Protein AF-A0A520X4X1-F1 (afdb_monomer_lite)

Sequence (145 aa):
MRPILAIGAALSLAVPAPLLAQTTNESDAELGAMVETLRNPAIQAQAGEMLAAMSQVLLNLKVAPLAEAMAEIAGEPIDDIDPDQTVRDLAPEAEFLPQDIRREVPQAMDRMAGMSGALAAMLPALRDMAAQMGTAIEDGDYSVR

pLDDT: mean 81.12, std 17.06, range [40.31, 97.12]

Secondary structure (DSSP, 8-state):
----------------THHHHHHHHHHHHHHHHHHHHHH-HHHHHHHHHHHHHHHHHHHTSBSHHHHHHHHHHHTS------TT-BHHHH-GGGGGHHHHHHHHHHHHHHHHHHHHHHHHHHHHHHHHHHHHHHHHHHHHHHS--

Foldseek 3Di:
DDDDDDDDDDPPPPPPPVVVVVVLVVVLVVLVVLLVCLLDVVNLQVQLQVVLVVLVVQQQDFCVVVQVVVCVVVVHHDPDGDRRDGNCNVCVVCVCVSVVSSVCSSVVSNVVSVVSVVVSVCSVVVVVVVVVVVVVVVVVVVVPD

Structure (mmCIF, N/CA/C/O backbone):
data_AF-A0A520X4X1-F1
#
_entry.id   AF-A0A520X4X1-F1
#
loop_
_atom_site.group_PDB
_atom_site.id
_atom_site.type_symbol
_atom_site.label_atom_id
_atom_site.label_alt_id
_atom_site.label_comp_id
_atom_site.label_asym_id
_atom_site.label_entity_id
_atom_site.label_seq_id
_atom_site.pdbx_PDB_ins_code
_atom_site.Cartn_x
_atom_site.Cartn_y
_atom_site.Cartn_z
_atom_site.occupancy
_atom_site.B_iso_or_equiv
_atom_site.auth_seq_id
_atom_site.auth_comp_id
_atom_site.auth_asym_id
_atom_site.auth_atom_id
_atom_site.pdbx_PDB_model_num
ATOM 1 N N . MET A 1 1 ? 1.111 52.288 -59.401 1.00 41.16 1 MET A N 1
ATOM 2 C CA . MET A 1 1 ? 1.017 51.060 -60.221 1.00 41.16 1 MET A CA 1
ATOM 3 C C . MET A 1 1 ? 1.468 49.890 -59.353 1.00 41.16 1 MET A C 1
ATOM 5 O O . MET A 1 1 ? 2.524 49.998 -58.748 1.00 41.16 1 MET A O 1
ATOM 9 N N . ARG A 1 2 ? 0.632 48.850 -59.207 1.00 47.75 2 ARG A N 1
ATOM 10 C CA . ARG A 1 2 ? 0.962 47.566 -58.542 1.00 47.75 2 ARG A CA 1
ATOM 11 C C . ARG A 1 2 ? 1.887 46.757 -59.479 1.00 47.75 2 ARG A C 1
ATOM 13 O O . ARG A 1 2 ? 1.839 46.999 -60.685 1.00 47.75 2 ARG A O 1
ATOM 20 N N . PRO A 1 3 ? 2.683 45.815 -58.955 1.00 48.44 3 PRO A N 1
ATOM 21 C CA . PRO A 1 3 ? 2.135 44.474 -58.798 1.00 48.44 3 PRO A CA 1
ATOM 22 C C . PRO A 1 3 ? 2.368 43.882 -57.408 1.00 48.44 3 PRO A C 1
ATOM 24 O O . PRO A 1 3 ? 3.393 44.068 -56.762 1.00 48.44 3 PRO A O 1
ATOM 27 N N . ILE A 1 4 ? 1.342 43.156 -56.982 1.00 58.47 4 ILE A N 1
ATOM 28 C CA . ILE A 1 4 ? 1.372 42.157 -55.925 1.00 58.47 4 ILE A CA 1
ATOM 29 C C . ILE A 1 4 ? 2.174 40.969 -56.446 1.00 58.47 4 ILE A C 1
ATOM 31 O O . ILE A 1 4 ? 1.932 40.540 -57.574 1.00 58.47 4 ILE A O 1
ATOM 35 N N . LEU A 1 5 ? 3.025 40.379 -55.612 1.00 45.66 5 LEU A N 1
ATOM 36 C CA . LEU A 1 5 ? 3.349 38.970 -55.772 1.00 45.66 5 LEU A CA 1
ATOM 37 C C . LEU A 1 5 ? 3.358 38.293 -54.403 1.00 45.66 5 LEU A C 1
ATOM 39 O O . LEU A 1 5 ? 4.250 38.485 -53.582 1.00 45.66 5 LEU A O 1
ATOM 43 N N . ALA A 1 6 ? 2.277 37.557 -54.168 1.00 51.81 6 ALA A N 1
ATOM 44 C CA . ALA A 1 6 ? 2.150 36.575 -53.117 1.00 51.81 6 ALA A CA 1
ATOM 45 C C . ALA A 1 6 ? 2.964 35.333 -53.502 1.00 51.81 6 ALA A C 1
ATOM 47 O O . ALA A 1 6 ? 2.763 34.791 -54.584 1.00 51.81 6 ALA A O 1
ATOM 48 N N . ILE A 1 7 ? 3.839 34.878 -52.611 1.00 51.28 7 ILE A N 1
ATOM 49 C CA . ILE A 1 7 ? 4.350 33.503 -52.529 1.00 51.28 7 ILE A CA 1
ATOM 50 C C . ILE A 1 7 ? 4.490 33.285 -51.020 1.00 51.28 7 ILE A C 1
ATOM 52 O O . ILE A 1 7 ? 5.163 34.057 -50.352 1.00 51.28 7 ILE A O 1
ATOM 56 N N . GLY A 1 8 ? 3.796 32.368 -50.369 1.00 44.84 8 GLY A N 1
ATOM 57 C CA . GLY A 1 8 ? 3.307 31.080 -50.829 1.00 44.84 8 GLY A CA 1
ATOM 58 C C . GLY A 1 8 ? 3.698 30.133 -49.705 1.00 44.84 8 GLY A C 1
ATOM 59 O O . GLY A 1 8 ? 4.882 29.914 -49.470 1.00 44.84 8 GLY A O 1
ATOM 60 N N . ALA A 1 9 ? 2.706 29.699 -48.933 1.00 50.31 9 ALA A N 1
ATOM 61 C CA . ALA A 1 9 ? 2.894 28.817 -47.796 1.00 50.31 9 ALA A CA 1
ATOM 62 C C . ALA A 1 9 ? 3.581 27.518 -48.237 1.00 50.31 9 ALA A C 1
ATOM 64 O O . ALA A 1 9 ? 3.065 26.796 -49.084 1.00 50.31 9 ALA A O 1
ATOM 65 N N . ALA A 1 10 ? 4.720 27.217 -47.624 1.00 44.47 10 ALA A N 1
ATOM 66 C CA . ALA A 1 10 ? 5.302 25.884 -47.609 1.00 44.47 10 ALA A CA 1
ATOM 67 C C . ALA A 1 10 ? 5.880 25.647 -46.211 1.00 44.47 10 ALA A C 1
ATOM 69 O O . ALA A 1 10 ? 7.088 25.667 -45.991 1.00 44.47 10 ALA A O 1
ATOM 70 N N . LEU A 1 11 ? 4.984 25.479 -45.235 1.00 42.78 11 LEU A N 1
ATOM 71 C CA . LEU A 1 11 ? 5.316 24.803 -43.985 1.00 42.78 11 LEU A CA 1
ATOM 72 C C . LEU A 1 11 ? 5.395 23.311 -44.307 1.00 42.78 11 LEU A C 1
ATOM 74 O O . LEU A 1 11 ? 4.448 22.556 -44.108 1.00 42.78 11 LEU A O 1
ATOM 78 N N . SER A 1 12 ? 6.530 22.907 -44.869 1.00 47.16 12 SER A N 1
ATOM 79 C CA . SER A 1 12 ? 6.937 21.511 -44.916 1.00 47.16 12 SER A CA 1
ATOM 80 C C . SER A 1 12 ? 7.188 21.081 -43.472 1.00 47.16 12 SER A C 1
ATOM 82 O O . SER A 1 12 ? 8.281 21.273 -42.942 1.00 47.16 12 SER A O 1
ATOM 84 N N . LEU A 1 13 ? 6.163 20.554 -42.802 1.00 46.00 13 LEU A N 1
ATOM 85 C CA . LEU A 1 13 ? 6.316 19.821 -41.548 1.00 46.00 13 LEU A CA 1
ATOM 86 C C . LEU A 1 13 ? 7.025 18.497 -41.859 1.00 46.00 13 LEU A C 1
ATOM 88 O O . LEU A 1 13 ? 6.428 17.428 -41.840 1.00 46.00 13 LEU A O 1
ATOM 92 N N . ALA A 1 14 ? 8.320 18.575 -42.159 1.00 50.53 14 ALA A N 1
ATOM 93 C CA . ALA A 1 14 ? 9.219 17.459 -41.943 1.00 50.53 14 ALA A CA 1
ATOM 94 C C . ALA A 1 14 ? 9.347 17.334 -40.424 1.00 50.53 14 ALA A C 1
ATOM 96 O O . ALA A 1 14 ? 10.202 17.975 -39.814 1.00 50.53 14 ALA A O 1
ATOM 97 N N . VAL A 1 15 ? 8.425 16.602 -39.795 1.00 48.44 15 VAL A N 1
ATOM 98 C CA . VAL A 1 15 ? 8.579 16.220 -38.392 1.00 48.44 15 VAL A CA 1
ATOM 99 C C . VAL A 1 15 ? 9.879 15.424 -38.337 1.00 48.44 15 VAL A C 1
ATOM 101 O O . VAL A 1 15 ? 9.973 14.383 -38.991 1.00 48.44 15 VAL A O 1
ATOM 104 N N . PRO A 1 16 ? 10.920 15.899 -37.636 1.00 47.59 16 PRO A N 1
ATOM 105 C CA . PRO A 1 16 ? 12.135 15.126 -37.526 1.00 47.59 16 PRO A CA 1
ATOM 106 C C . PRO A 1 16 ? 11.772 13.850 -36.754 1.00 47.59 16 PRO A C 1
ATOM 108 O O . PRO A 1 16 ? 11.510 13.890 -35.552 1.00 47.59 16 PRO A O 1
ATOM 111 N N . ALA A 1 17 ? 11.797 12.711 -37.452 1.00 51.22 17 ALA A N 1
ATOM 112 C CA . ALA A 1 17 ? 11.631 11.366 -36.901 1.00 51.22 17 ALA A CA 1
ATOM 113 C C . ALA A 1 17 ? 12.412 11.088 -35.592 1.00 51.22 17 ALA A C 1
ATOM 115 O O . ALA A 1 17 ? 11.906 10.320 -34.769 1.00 51.22 17 ALA A O 1
ATOM 116 N N . PRO A 1 18 ? 13.580 11.719 -35.310 1.00 55.34 18 PRO A N 1
ATOM 117 C CA . PRO A 1 18 ? 14.238 11.570 -34.016 1.00 55.34 18 PRO A CA 1
ATOM 118 C C . PRO A 1 18 ? 13.358 11.945 -32.823 1.00 55.34 18 PRO A C 1
ATOM 120 O O . PRO A 1 18 ? 13.535 11.373 -31.756 1.00 55.34 18 PRO A O 1
ATOM 123 N N . LEU A 1 19 ? 12.415 12.883 -32.954 1.00 50.41 19 LEU A N 1
ATOM 124 C CA . LEU A 1 19 ? 11.605 13.326 -31.815 1.00 50.41 19 LEU A CA 1
ATOM 125 C C . LEU A 1 19 ? 10.580 12.263 -31.377 1.00 50.41 19 LEU A C 1
ATOM 127 O O . LEU A 1 19 ? 10.372 12.088 -30.183 1.00 50.41 19 LEU A O 1
ATOM 131 N N . LEU A 1 20 ? 10.021 11.489 -32.314 1.00 53.22 20 LEU A N 1
ATOM 132 C CA . LEU A 1 20 ? 9.096 10.383 -32.014 1.00 53.22 20 LEU A CA 1
ATOM 133 C C . LEU A 1 20 ? 9.821 9.131 -31.485 1.00 53.22 20 LEU 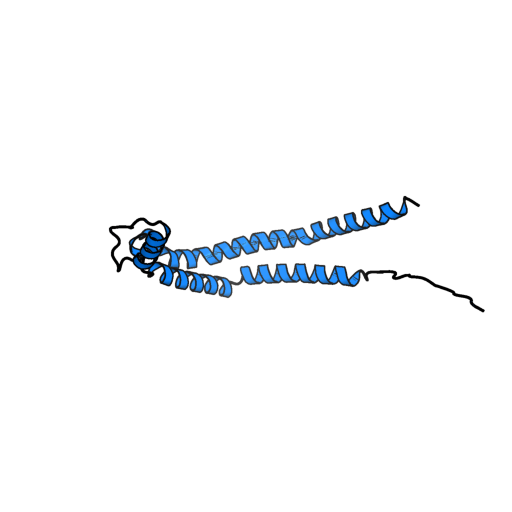A C 1
ATOM 135 O O . LEU A 1 20 ? 9.276 8.375 -30.684 1.00 53.22 20 LEU A O 1
ATOM 139 N N . ALA A 1 21 ? 11.074 8.914 -31.893 1.00 56.22 21 ALA A N 1
ATOM 140 C CA . ALA A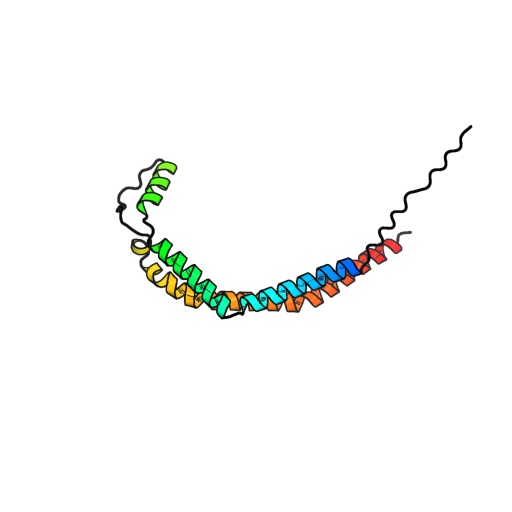 1 21 ? 11.899 7.830 -31.359 1.00 56.22 21 ALA A CA 1
ATOM 141 C C . ALA A 1 21 ? 12.368 8.097 -29.916 1.00 56.22 21 ALA A C 1
ATOM 143 O O . ALA A 1 21 ? 12.553 7.153 -29.148 1.00 56.22 21 ALA A O 1
ATOM 144 N N . GLN A 1 22 ? 12.548 9.368 -29.547 1.00 54.66 22 GLN A N 1
ATOM 145 C CA . GLN A 1 22 ? 13.001 9.777 -28.216 1.00 54.66 22 GLN A CA 1
ATOM 146 C C . GLN A 1 22 ? 11.902 9.620 -27.161 1.00 54.66 22 GLN A C 1
ATOM 148 O O . GLN A 1 22 ? 12.128 8.934 -26.170 1.00 54.66 22 GLN A O 1
ATOM 153 N N . THR A 1 23 ? 10.687 10.101 -27.440 1.00 56.31 23 THR A N 1
ATOM 154 C CA . THR A 1 23 ? 9.534 9.946 -26.532 1.00 56.31 23 THR A CA 1
ATOM 155 C C . THR A 1 23 ? 9.175 8.479 -26.272 1.00 56.31 23 THR A C 1
ATOM 157 O O . THR A 1 23 ? 8.725 8.112 -25.187 1.00 56.31 23 THR A O 1
ATOM 160 N N . THR A 1 24 ? 9.403 7.616 -27.264 1.00 59.72 24 THR A N 1
ATOM 161 C CA . THR A 1 24 ? 9.132 6.177 -27.160 1.00 59.72 24 THR A CA 1
ATOM 162 C C . THR A 1 24 ? 10.163 5.470 -26.275 1.00 59.72 24 THR A C 1
ATOM 164 O O . THR A 1 24 ? 9.793 4.695 -25.401 1.00 59.72 24 THR A O 1
ATOM 167 N N . ASN A 1 25 ? 11.456 5.768 -26.442 1.00 64.69 25 ASN A N 1
ATOM 168 C CA . ASN A 1 25 ? 12.504 5.168 -25.609 1.00 64.69 25 ASN A CA 1
ATOM 169 C C . ASN A 1 25 ? 12.427 5.637 -24.141 1.00 64.69 25 ASN A C 1
ATOM 171 O O . ASN A 1 25 ? 12.772 4.875 -23.241 1.00 64.69 25 ASN A O 1
ATOM 175 N N . GLU A 1 26 ? 11.969 6.867 -23.892 1.00 73.38 26 GLU A N 1
ATOM 176 C CA . GLU A 1 26 ? 11.701 7.366 -22.535 1.00 73.38 26 GLU A CA 1
ATOM 177 C C . GLU A 1 26 ? 10.561 6.592 -21.857 1.00 73.38 26 GLU A C 1
ATOM 179 O O . GLU A 1 26 ? 10.687 6.214 -20.694 1.00 73.38 26 GLU A O 1
ATOM 184 N N . SER A 1 27 ? 9.498 6.272 -22.602 1.00 72.44 27 SER A N 1
ATOM 185 C CA . SER A 1 27 ? 8.348 5.513 -22.086 1.00 72.44 27 SER A CA 1
ATOM 186 C C . SER A 1 27 ? 8.730 4.084 -21.665 1.00 72.44 27 SER A C 1
ATOM 188 O O . SER A 1 27 ? 8.298 3.596 -20.619 1.00 72.44 27 SER A O 1
ATOM 190 N N . ASP A 1 28 ? 9.590 3.418 -22.442 1.00 78.25 28 ASP A N 1
ATOM 191 C CA . ASP A 1 28 ? 10.099 2.077 -22.117 1.00 78.25 28 ASP A CA 1
ATOM 192 C C . ASP A 1 28 ? 10.995 2.103 -20.867 1.00 78.25 28 ASP A C 1
ATOM 194 O O . ASP A 1 28 ? 10.917 1.220 -20.005 1.00 78.25 28 ASP A O 1
ATOM 198 N N . ALA A 1 29 ? 11.835 3.136 -20.746 1.00 82.75 29 ALA A N 1
ATOM 199 C CA . ALA A 1 29 ? 12.693 3.334 -19.584 1.00 82.75 29 ALA A CA 1
ATOM 200 C C . ALA A 1 29 ? 11.878 3.614 -18.310 1.00 82.75 29 ALA A C 1
ATOM 202 O O . ALA A 1 29 ? 12.211 3.097 -17.242 1.00 82.75 29 ALA A O 1
ATOM 203 N N . GLU A 1 30 ? 10.788 4.375 -18.421 1.00 87.00 30 GLU A N 1
ATOM 204 C CA . GLU A 1 30 ? 9.875 4.666 -17.316 1.00 87.00 30 GLU A CA 1
ATOM 205 C C . GLU A 1 30 ? 9.146 3.403 -16.831 1.00 87.00 30 GLU A C 1
ATOM 207 O O . GLU A 1 30 ? 9.113 3.127 -15.628 1.00 87.00 30 GLU A O 1
ATOM 212 N N . LEU A 1 31 ? 8.655 2.564 -17.752 1.00 86.00 31 LEU A N 1
ATOM 213 C CA . LEU A 1 31 ? 8.051 1.269 -17.415 1.00 86.00 31 LEU A CA 1
ATOM 214 C C . LEU A 1 31 ? 9.055 0.319 -16.748 1.00 86.00 31 LEU A C 1
ATOM 216 O O . LEU A 1 31 ? 8.717 -0.349 -15.767 1.00 86.00 31 LEU A O 1
ATOM 220 N N . GLY A 1 32 ? 10.302 0.289 -17.224 1.00 87.56 32 GLY A N 1
ATOM 221 C CA . GLY A 1 32 ? 11.382 -0.468 -16.589 1.00 87.56 32 GLY A CA 1
ATOM 222 C C . GLY A 1 32 ? 11.683 0.009 -15.163 1.00 87.56 32 GLY A C 1
ATOM 223 O O . GLY A 1 32 ? 11.762 -0.804 -14.240 1.00 87.56 32 GLY A O 1
ATOM 224 N N . ALA A 1 33 ? 11.780 1.324 -14.957 1.00 90.00 33 ALA A N 1
ATOM 225 C CA . ALA A 1 33 ? 11.997 1.922 -13.639 1.00 90.00 33 ALA A CA 1
ATOM 226 C C . ALA A 1 33 ? 10.829 1.656 -12.672 1.00 90.00 33 ALA A C 1
ATOM 228 O O . ALA A 1 33 ? 11.038 1.430 -11.475 1.00 90.00 33 ALA A O 1
ATOM 229 N N . MET A 1 34 ? 9.598 1.627 -13.187 1.00 91.75 34 MET A N 1
ATOM 230 C CA . MET A 1 34 ? 8.418 1.264 -12.408 1.00 91.75 34 MET A CA 1
ATOM 231 C C . MET A 1 34 ? 8.472 -0.201 -11.960 1.00 91.75 34 MET A C 1
ATOM 233 O O . MET A 1 34 ? 8.226 -0.484 -10.788 1.00 91.75 34 MET A O 1
ATOM 237 N N . VAL A 1 35 ? 8.839 -1.133 -12.848 1.00 93.50 35 VAL A N 1
ATOM 238 C CA . VAL A 1 35 ? 9.010 -2.556 -12.499 1.00 93.50 35 VAL A CA 1
ATOM 239 C C . VAL A 1 35 ? 10.074 -2.735 -11.416 1.00 93.50 35 VAL A C 1
ATOM 241 O O . VAL A 1 35 ? 9.852 -3.488 -10.468 1.00 93.50 35 VAL A O 1
ATOM 244 N N . GLU A 1 36 ? 11.198 -2.026 -11.521 1.00 93.94 36 GLU A N 1
ATOM 245 C CA . GLU A 1 36 ? 12.268 -2.073 -10.519 1.00 93.94 36 GLU A CA 1
ATOM 246 C C . GLU A 1 36 ? 11.792 -1.547 -9.160 1.00 93.94 36 GLU A C 1
ATOM 248 O O . GLU A 1 36 ? 12.012 -2.172 -8.124 1.00 93.94 36 GLU A O 1
ATOM 253 N N . THR A 1 37 ? 11.052 -0.437 -9.161 1.00 94.88 37 THR A N 1
ATOM 254 C CA . THR A 1 37 ? 10.463 0.129 -7.940 1.00 94.88 37 THR A CA 1
ATOM 255 C C . THR A 1 37 ? 9.472 -0.842 -7.300 1.00 94.88 37 THR A C 1
ATOM 257 O O . THR A 1 37 ? 9.508 -1.048 -6.087 1.00 94.88 37 THR A O 1
ATOM 260 N N . LEU A 1 38 ? 8.615 -1.481 -8.104 1.00 94.75 38 LEU A N 1
ATOM 261 C CA . LEU A 1 38 ? 7.632 -2.449 -7.622 1.00 94.75 38 LEU A CA 1
ATOM 262 C C . LEU A 1 38 ? 8.277 -3.706 -7.035 1.00 94.75 38 LEU A C 1
ATOM 264 O O . LEU A 1 38 ? 7.676 -4.296 -6.148 1.00 94.75 38 LEU A O 1
ATOM 268 N N . ARG A 1 39 ? 9.473 -4.104 -7.492 1.00 95.69 39 ARG A N 1
ATOM 269 C CA . ARG A 1 39 ? 10.243 -5.251 -6.965 1.00 95.69 39 ARG A CA 1
ATOM 270 C C . ARG A 1 39 ? 11.155 -4.901 -5.797 1.00 95.69 39 ARG A C 1
ATOM 272 O O . ARG A 1 39 ? 11.774 -5.794 -5.223 1.00 95.69 39 ARG A O 1
ATOM 279 N N . ASN A 1 40 ? 11.285 -3.622 -5.455 1.00 96.88 40 ASN A N 1
ATOM 280 C CA . ASN A 1 40 ? 12.205 -3.201 -4.414 1.00 96.88 40 ASN A CA 1
ATOM 281 C C . ASN A 1 40 ? 11.656 -3.601 -3.027 1.00 96.88 40 ASN A C 1
ATOM 283 O O . ASN A 1 40 ? 10.659 -3.026 -2.581 1.00 96.88 40 ASN A O 1
ATOM 287 N N . PRO A 1 41 ? 12.316 -4.521 -2.295 1.00 95.25 41 PRO A N 1
ATOM 288 C CA . PRO A 1 41 ? 11.796 -5.036 -1.030 1.00 95.25 41 PRO A CA 1
ATOM 289 C C . PRO A 1 41 ? 11.721 -3.962 0.062 1.00 95.25 41 PRO A C 1
ATOM 291 O O . PRO A 1 41 ? 10.857 -4.033 0.934 1.00 95.25 41 PRO A O 1
ATOM 294 N N . ALA A 1 42 ? 12.586 -2.942 0.018 1.00 96.94 42 ALA A N 1
ATOM 295 C CA . ALA A 1 42 ? 12.534 -1.838 0.971 1.00 96.94 42 ALA A CA 1
ATOM 296 C C . ALA A 1 42 ? 11.295 -0.958 0.738 1.00 96.94 42 ALA A C 1
ATOM 298 O O . ALA A 1 42 ? 10.622 -0.581 1.696 1.00 96.94 42 ALA A O 1
ATOM 299 N N . ILE A 1 43 ? 10.956 -0.689 -0.527 1.00 96.44 43 ILE A N 1
ATOM 300 C CA . ILE A 1 43 ? 9.759 0.080 -0.898 1.00 96.44 43 ILE A CA 1
ATOM 301 C C . ILE A 1 43 ? 8.487 -0.708 -0.578 1.00 96.44 43 ILE A C 1
ATOM 303 O O . ILE A 1 43 ? 7.558 -0.158 0.008 1.00 96.44 43 ILE A O 1
ATOM 307 N N . GLN A 1 44 ? 8.457 -2.004 -0.895 1.00 97.00 44 GLN A N 1
ATOM 308 C CA . GLN A 1 44 ? 7.334 -2.885 -0.564 1.00 97.00 44 GLN A CA 1
ATOM 309 C C . GLN A 1 44 ? 7.077 -2.953 0.947 1.00 97.00 44 GLN A C 1
ATOM 311 O O . GLN A 1 44 ? 5.936 -2.816 1.391 1.00 97.00 44 GLN A O 1
ATOM 316 N N . ALA A 1 45 ? 8.135 -3.124 1.748 1.00 95.00 45 ALA A N 1
ATOM 317 C CA . ALA A 1 45 ? 8.029 -3.151 3.204 1.00 95.00 45 ALA A CA 1
ATOM 318 C C . ALA A 1 45 ? 7.535 -1.808 3.761 1.00 95.00 45 ALA A C 1
ATOM 320 O O . ALA A 1 45 ? 6.666 -1.781 4.631 1.00 95.00 45 ALA A O 1
ATOM 321 N N . GLN A 1 46 ? 8.039 -0.690 3.230 1.00 96.38 46 GLN A N 1
ATOM 322 C CA . GLN A 1 46 ? 7.601 0.645 3.632 1.00 96.38 46 GLN A CA 1
ATOM 323 C C . GLN A 1 46 ? 6.127 0.896 3.288 1.00 96.38 46 GLN A C 1
ATOM 325 O O . GLN A 1 46 ? 5.388 1.422 4.121 1.00 96.38 46 GLN A O 1
ATOM 330 N N . ALA A 1 47 ? 5.688 0.510 2.088 1.00 95.50 47 ALA A N 1
ATOM 331 C CA . ALA A 1 47 ? 4.292 0.614 1.674 1.00 95.50 47 ALA A CA 1
ATOM 332 C C . ALA A 1 47 ? 3.383 -0.233 2.577 1.00 95.50 47 ALA A C 1
ATOM 334 O O . ALA A 1 47 ? 2.349 0.249 3.039 1.00 95.50 47 ALA A O 1
ATOM 335 N N . GLY A 1 48 ? 3.805 -1.464 2.884 1.00 96.50 48 GLY A N 1
ATOM 336 C CA . GLY A 1 48 ? 3.113 -2.345 3.820 1.00 96.50 48 GLY A CA 1
ATOM 337 C C . GLY A 1 48 ? 2.980 -1.731 5.213 1.00 96.50 48 GLY A C 1
ATOM 338 O O . GLY A 1 48 ? 1.888 -1.738 5.773 1.00 96.50 48 GLY A O 1
ATOM 339 N N . GLU A 1 49 ? 4.047 -1.142 5.758 1.00 96.75 49 GLU A N 1
ATOM 340 C CA . GLU A 1 49 ? 3.997 -0.513 7.083 1.00 96.75 49 GLU A CA 1
ATOM 341 C C . GLU A 1 49 ? 3.113 0.736 7.098 1.00 96.75 49 GLU A C 1
ATOM 343 O O . GLU A 1 49 ? 2.326 0.924 8.024 1.00 96.75 49 GLU A O 1
ATOM 348 N N . MET A 1 50 ? 3.189 1.569 6.058 1.00 96.56 50 MET A N 1
ATOM 349 C CA . MET A 1 50 ? 2.346 2.758 5.939 1.00 96.56 50 MET A CA 1
ATOM 350 C C . MET A 1 50 ? 0.864 2.377 5.896 1.00 96.56 50 MET A C 1
ATOM 352 O O . MET A 1 50 ? 0.067 2.911 6.666 1.00 96.56 50 MET A O 1
ATOM 356 N N . LEU A 1 51 ? 0.496 1.421 5.040 1.00 96.75 51 LEU A N 1
ATOM 357 C CA . LEU A 1 51 ? -0.881 0.947 4.921 1.00 96.75 51 LEU A CA 1
ATOM 358 C C . LEU A 1 51 ? -1.354 0.255 6.204 1.00 96.75 51 LEU A C 1
ATOM 360 O O . LEU A 1 51 ? -2.487 0.469 6.633 1.00 96.75 51 LEU A O 1
ATOM 364 N N . ALA A 1 52 ? -0.486 -0.516 6.860 1.00 96.00 52 ALA A N 1
ATOM 365 C CA . ALA A 1 52 ? -0.799 -1.148 8.134 1.00 96.00 52 ALA A CA 1
ATOM 366 C C . ALA A 1 52 ? -1.056 -0.098 9.224 1.00 96.00 52 ALA A C 1
ATOM 368 O O . ALA A 1 52 ? -2.060 -0.184 9.931 1.00 96.00 52 ALA A O 1
ATOM 369 N N . ALA A 1 53 ? -0.215 0.933 9.322 1.00 95.44 53 ALA A N 1
ATOM 370 C CA . ALA A 1 53 ? -0.410 2.037 10.255 1.00 95.44 53 ALA A CA 1
ATOM 371 C C . ALA A 1 53 ? -1.716 2.798 9.981 1.00 95.44 53 ALA A C 1
ATOM 373 O O . ALA A 1 53 ? -2.476 3.067 10.911 1.00 95.44 53 ALA A O 1
ATOM 374 N N . MET A 1 54 ? -2.024 3.083 8.712 1.00 95.81 54 MET A N 1
ATOM 375 C CA . MET A 1 54 ? -3.298 3.698 8.329 1.00 95.81 54 MET A CA 1
ATOM 376 C C . MET A 1 54 ? -4.486 2.816 8.723 1.00 95.81 54 MET A C 1
ATOM 378 O O . MET A 1 54 ? -5.432 3.308 9.333 1.00 95.81 54 MET A O 1
ATOM 382 N N . SER A 1 55 ? -4.420 1.510 8.454 1.00 94.62 55 SER A N 1
ATOM 383 C CA . SER A 1 55 ? -5.482 0.571 8.831 1.00 94.62 55 SER A CA 1
ATOM 384 C C . SER A 1 55 ? -5.689 0.517 10.345 1.00 94.62 55 SER A C 1
ATOM 386 O O . SER A 1 55 ? -6.823 0.534 10.807 1.00 94.62 55 SER A O 1
ATOM 388 N N . GLN A 1 56 ? -4.612 0.566 11.135 1.00 93.69 56 GLN A N 1
ATOM 389 C CA . GLN A 1 56 ? -4.693 0.583 12.592 1.00 93.69 56 GLN A CA 1
ATOM 390 C C . GLN A 1 56 ? -5.416 1.833 13.104 1.00 93.69 56 GLN A C 1
ATOM 392 O O . GLN A 1 56 ? -6.201 1.742 14.046 1.00 93.69 56 GLN A O 1
ATOM 397 N N . VAL A 1 57 ? -5.169 2.991 12.485 1.00 94.25 57 VAL A N 1
ATOM 398 C CA . VAL A 1 57 ? -5.882 4.235 12.803 1.00 94.25 57 VAL A CA 1
ATOM 399 C C . VAL A 1 57 ? -7.361 4.106 12.451 1.00 94.25 57 VAL A C 1
ATOM 401 O O . VAL A 1 57 ? -8.198 4.424 13.290 1.00 94.25 57 VAL A O 1
ATOM 404 N N . LEU A 1 58 ? -7.683 3.595 11.257 1.00 93.06 58 LEU A N 1
ATOM 405 C CA . LEU A 1 58 ? -9.068 3.404 10.813 1.00 93.06 58 LEU A CA 1
ATOM 406 C C . LEU A 1 58 ? -9.843 2.450 11.726 1.00 93.06 58 LEU A C 1
ATOM 408 O O . LEU A 1 58 ? -10.982 2.734 12.076 1.00 93.06 58 LEU A O 1
ATOM 412 N N . LEU A 1 59 ? -9.213 1.361 12.167 1.00 93.50 59 LEU A N 1
ATOM 413 C CA . LEU A 1 59 ? -9.816 0.403 13.094 1.00 93.50 59 LEU A CA 1
ATOM 414 C C . LEU A 1 59 ? -10.145 1.022 14.460 1.00 93.50 59 LEU A C 1
ATOM 416 O O . LEU A 1 59 ? -11.068 0.568 15.127 1.00 93.50 59 LEU A O 1
ATOM 420 N N . ASN A 1 60 ? -9.415 2.061 14.867 1.00 93.62 60 ASN A N 1
ATOM 421 C CA . ASN A 1 60 ? -9.650 2.782 16.118 1.00 93.62 60 ASN A CA 1
ATOM 422 C C . ASN A 1 60 ? -10.630 3.960 15.964 1.00 93.62 60 ASN A C 1
ATOM 424 O O . ASN A 1 60 ? -10.874 4.671 16.940 1.00 93.62 60 ASN A O 1
ATOM 428 N N . LEU A 1 61 ? -11.154 4.222 14.761 1.00 93.88 61 LEU A N 1
ATOM 429 C CA . LEU A 1 61 ? -12.135 5.286 14.572 1.00 93.88 61 LEU A CA 1
ATOM 430 C C . LEU A 1 61 ? -13.454 4.908 15.234 1.00 93.88 61 LEU A C 1
ATOM 432 O O . LEU A 1 61 ? -13.939 3.786 15.091 1.00 93.88 61 LEU A O 1
ATOM 436 N N . LYS A 1 62 ? -14.041 5.885 15.923 1.00 93.12 62 LYS A N 1
ATOM 437 C CA . LYS A 1 62 ? -15.381 5.771 16.491 1.00 93.12 62 LYS A CA 1
ATOM 438 C C . LYS A 1 62 ? -16.420 5.789 15.380 1.00 93.12 62 LYS A C 1
ATOM 440 O O . LYS A 1 62 ? -16.353 6.630 14.483 1.00 93.12 62 LYS A O 1
ATOM 445 N N . VAL A 1 63 ? -17.383 4.884 15.468 1.00 90.56 63 VAL A N 1
ATOM 446 C CA . VAL A 1 63 ? -18.405 4.688 14.435 1.00 90.56 63 VAL A CA 1
ATOM 447 C C . VAL A 1 63 ? -19.593 5.620 14.656 1.00 90.56 63 VAL A C 1
ATOM 449 O O . VAL A 1 63 ? -20.185 6.081 13.684 1.00 90.56 63 VAL A O 1
ATOM 452 N N . ALA A 1 64 ? -19.887 5.980 15.909 1.00 89.94 64 ALA A N 1
ATOM 453 C CA . ALA A 1 64 ? -21.026 6.829 16.251 1.00 89.94 64 ALA A CA 1
ATOM 454 C C . ALA A 1 64 ? -21.072 8.170 15.486 1.00 89.94 64 ALA A C 1
ATOM 456 O O . ALA A 1 64 ? -22.099 8.433 14.866 1.00 89.94 64 ALA A O 1
ATOM 457 N N . PRO A 1 65 ? -19.987 8.970 15.377 1.00 88.75 65 PRO A N 1
ATOM 458 C CA . PRO A 1 65 ? -20.033 10.219 14.605 1.00 88.75 65 PRO A CA 1
ATOM 459 C C . PRO A 1 65 ? -20.304 10.008 13.107 1.00 88.75 65 PRO A C 1
ATOM 461 O O . PRO A 1 65 ? -20.875 10.869 12.443 1.00 88.75 65 PRO A O 1
ATOM 464 N N . LEU A 1 66 ? -19.882 8.864 12.553 1.00 87.94 66 LEU A N 1
ATOM 465 C CA . LEU A 1 66 ? -20.141 8.512 11.155 1.00 87.94 66 LEU A CA 1
ATOM 466 C C . LEU A 1 66 ? -21.601 8.096 10.963 1.00 87.94 66 LEU A C 1
ATOM 468 O O . LEU A 1 66 ? -22.223 8.474 9.973 1.00 87.94 66 LEU A O 1
ATOM 472 N N . ALA A 1 67 ? -22.150 7.343 11.913 1.00 87.06 67 ALA A N 1
ATOM 473 C CA . ALA A 1 67 ? -23.544 6.934 11.897 1.00 87.06 67 ALA A CA 1
ATOM 474 C C . ALA A 1 67 ? -24.499 8.118 12.100 1.00 87.06 67 ALA A C 1
ATOM 476 O O . ALA A 1 67 ? -25.483 8.216 11.375 1.00 87.06 67 ALA A O 1
ATOM 477 N N . GLU A 1 68 ? -24.181 9.057 12.995 1.00 86.25 68 GLU A N 1
ATOM 478 C CA . GLU A 1 68 ? -24.942 10.302 13.172 1.00 86.25 68 GLU A CA 1
ATOM 479 C C . GLU A 1 68 ? -25.005 11.111 11.871 1.00 86.25 68 GLU A C 1
ATOM 481 O O . GLU A 1 68 ? -26.084 11.528 11.451 1.00 86.25 68 GLU A O 1
ATOM 486 N N . ALA A 1 69 ? -23.871 11.263 11.178 1.00 88.50 69 ALA A N 1
ATOM 487 C CA . ALA A 1 69 ? -23.834 11.942 9.886 1.00 88.50 69 ALA A CA 1
ATOM 488 C C . ALA A 1 69 ? -24.678 11.218 8.819 1.00 88.50 69 ALA A C 1
ATOM 490 O O . ALA A 1 69 ? -25.335 11.862 8.001 1.00 88.50 69 ALA A O 1
ATOM 491 N N . MET A 1 70 ? -24.687 9.880 8.815 1.00 86.75 70 MET A N 1
ATOM 492 C CA . MET A 1 70 ? -25.539 9.101 7.907 1.00 86.75 70 MET A CA 1
ATOM 493 C C . MET A 1 70 ? -27.025 9.225 8.257 1.00 86.75 70 MET A C 1
ATOM 495 O O . MET A 1 70 ? -27.840 9.346 7.347 1.00 86.75 70 MET A O 1
ATOM 499 N N . ALA A 1 71 ? -27.375 9.239 9.544 1.00 87.12 71 ALA A N 1
ATOM 500 C CA . ALA A 1 71 ? -28.741 9.429 10.025 1.00 87.12 71 ALA A CA 1
ATOM 501 C C . ALA A 1 71 ? -29.298 10.804 9.622 1.00 87.12 71 ALA A C 1
ATOM 503 O O . ALA A 1 71 ? -30.428 10.904 9.143 1.00 87.12 71 ALA A O 1
ATOM 504 N N . GLU A 1 72 ? -28.485 11.861 9.736 1.00 86.69 72 GLU A N 1
ATOM 505 C CA . GLU A 1 72 ? -28.848 13.213 9.291 1.00 86.69 72 GLU A CA 1
ATOM 506 C C . GLU A 1 72 ? -29.145 13.254 7.783 1.00 86.69 72 GLU A C 1
ATOM 508 O O . GLU A 1 72 ? -30.133 13.854 7.359 1.00 86.69 72 GLU A O 1
ATOM 513 N N . ILE A 1 73 ? -28.329 12.573 6.972 1.00 90.25 73 ILE A N 1
ATOM 514 C CA . ILE A 1 73 ? -28.515 12.493 5.514 1.00 90.25 73 ILE A CA 1
ATOM 515 C C . ILE A 1 73 ? -29.741 11.649 5.147 1.00 90.25 73 ILE A C 1
ATOM 517 O O . ILE A 1 73 ? -30.496 12.019 4.247 1.00 90.25 73 ILE A O 1
ATOM 521 N N . ALA A 1 74 ? -29.928 10.508 5.811 1.00 87.62 74 ALA A N 1
ATOM 522 C CA . ALA A 1 74 ? -31.037 9.594 5.558 1.00 87.62 74 ALA A CA 1
ATOM 523 C C . ALA A 1 74 ? -32.379 10.137 6.076 1.00 87.62 74 ALA A C 1
ATOM 525 O O . ALA A 1 74 ? -33.432 9.700 5.617 1.00 87.62 74 ALA A O 1
ATOM 526 N N . GLY A 1 75 ? -32.350 11.093 7.010 1.00 85.00 75 GLY A N 1
ATOM 527 C CA . GLY A 1 75 ? -33.539 11.612 7.685 1.00 85.00 75 GLY A CA 1
ATOM 528 C C . GLY A 1 75 ? -34.168 10.617 8.665 1.00 85.00 75 GLY A C 1
ATOM 529 O O . GLY A 1 75 ? -35.280 10.854 9.136 1.00 85.00 75 GLY A O 1
ATOM 530 N N . GLU A 1 76 ? -33.471 9.522 8.973 1.00 82.88 76 GLU A N 1
ATOM 531 C CA . GLU A 1 76 ? -33.910 8.471 9.888 1.00 82.88 76 GLU A CA 1
ATOM 532 C C . GLU A 1 76 ? -32.845 8.253 10.970 1.00 82.88 76 GLU A C 1
ATOM 534 O O . GLU A 1 76 ? -31.660 8.144 10.642 1.00 82.88 76 GLU A O 1
ATOM 539 N N . PRO A 1 77 ? -33.231 8.192 12.257 1.00 73.56 77 PRO A N 1
ATOM 540 C CA . PRO A 1 77 ? -32.288 7.919 13.330 1.00 73.56 77 PRO A CA 1
ATOM 541 C C . PRO A 1 77 ? -31.742 6.493 13.215 1.00 73.56 77 PRO A C 1
ATOM 543 O O . PRO A 1 77 ? -32.490 5.539 12.994 1.00 73.56 77 PRO A O 1
ATOM 546 N N . ILE A 1 78 ? -30.430 6.352 13.401 1.00 77.50 78 ILE A N 1
ATOM 547 C CA . ILE A 1 78 ? -29.797 5.054 13.632 1.00 77.50 78 ILE A CA 1
ATOM 548 C C . ILE A 1 78 ? -29.720 4.884 15.148 1.00 77.50 78 ILE A C 1
ATOM 550 O O . ILE A 1 78 ? -28.840 5.445 15.798 1.00 77.50 78 ILE A O 1
ATOM 554 N N . ASP A 1 79 ? -30.689 4.170 15.712 1.00 71.19 79 ASP A N 1
ATOM 555 C CA . ASP A 1 79 ? -30.706 3.861 17.140 1.00 71.19 79 ASP A CA 1
ATOM 556 C C . ASP A 1 79 ? -29.687 2.746 17.470 1.00 71.19 79 ASP A C 1
ATOM 558 O O . ASP A 1 79 ? -29.375 1.904 16.627 1.00 71.19 79 ASP A O 1
ATOM 562 N N . ASP A 1 80 ? -29.214 2.720 18.723 1.00 78.19 80 ASP A N 1
ATOM 563 C CA . ASP A 1 80 ? -28.459 1.606 19.339 1.00 78.19 80 ASP A CA 1
ATOM 564 C C . ASP A 1 80 ? -26.953 1.482 18.997 1.00 78.19 80 ASP A C 1
ATOM 566 O O . ASP A 1 80 ? -26.374 0.398 19.078 1.00 78.19 80 ASP A O 1
ATOM 570 N N . ILE A 1 81 ? -26.278 2.591 18.661 1.00 81.19 81 ILE A N 1
ATOM 571 C CA . ILE A 1 81 ? -24.807 2.629 18.537 1.00 81.19 81 ILE A CA 1
ATOM 572 C C . ILE A 1 81 ? -24.186 3.201 19.812 1.00 81.19 81 ILE A C 1
ATOM 574 O O . ILE A 1 81 ? -24.509 4.312 20.236 1.00 81.19 81 ILE A O 1
ATOM 578 N N . ASP A 1 82 ? -23.255 2.457 20.407 1.00 88.62 82 ASP A N 1
ATOM 579 C CA . ASP A 1 82 ? -22.464 2.943 21.537 1.00 88.62 82 ASP A CA 1
ATOM 580 C C . ASP A 1 82 ? -21.514 4.075 21.064 1.00 88.62 82 ASP A C 1
ATOM 582 O O . ASP A 1 82 ? -20.775 3.896 20.088 1.00 88.62 82 ASP A O 1
ATOM 586 N N . PRO A 1 83 ? -21.512 5.252 21.726 1.00 86.44 83 PRO A N 1
ATOM 587 C CA . PRO A 1 83 ? -20.697 6.409 21.339 1.00 86.44 83 PRO A CA 1
ATOM 588 C C . PRO A 1 83 ? -19.180 6.156 21.345 1.00 86.44 83 PRO A C 1
ATOM 590 O O . PRO A 1 83 ? -18.427 6.894 20.698 1.00 86.44 83 PRO A O 1
ATOM 593 N N . ASP A 1 84 ? -18.716 5.143 22.075 1.00 89.94 84 ASP A N 1
ATOM 594 C CA . ASP A 1 84 ? -17.313 4.739 22.136 1.00 89.94 84 ASP A CA 1
ATOM 595 C C . ASP A 1 84 ? -16.989 3.540 21.230 1.00 89.94 84 ASP A C 1
ATOM 597 O O . ASP A 1 84 ? -15.815 3.188 21.101 1.00 89.94 84 ASP A O 1
ATOM 601 N N . GLN A 1 85 ? -17.985 2.963 20.544 1.00 92.31 85 GLN A N 1
ATOM 602 C CA . GLN A 1 85 ? -17.798 1.821 19.650 1.00 92.31 85 GLN A CA 1
ATOM 603 C C . GLN A 1 85 ? -16.894 2.169 18.467 1.00 92.31 85 GLN A C 1
ATOM 605 O O . GLN A 1 85 ? -17.104 3.160 17.756 1.00 92.31 85 GLN A O 1
ATOM 610 N N . THR A 1 86 ? -15.892 1.327 18.231 1.00 93.19 86 THR A N 1
ATOM 611 C CA . THR A 1 86 ? -14.926 1.490 17.145 1.00 93.19 86 THR A CA 1
ATOM 612 C C . THR A 1 86 ? -15.198 0.551 15.975 1.00 93.19 86 THR A C 1
ATOM 614 O O . THR A 1 86 ? -15.936 -0.428 16.085 1.00 93.19 86 THR A O 1
ATOM 617 N N . VAL A 1 87 ? -14.565 0.825 14.831 1.00 90.75 87 VAL A N 1
ATOM 618 C CA . VAL A 1 87 ? -14.620 -0.067 13.661 1.00 90.75 87 VAL A CA 1
ATOM 619 C C . VAL A 1 87 ? -14.108 -1.468 14.014 1.00 90.75 87 VAL A C 1
ATOM 621 O O . VAL A 1 87 ? -14.674 -2.455 13.549 1.00 90.75 87 VAL A O 1
ATOM 624 N N . ARG A 1 88 ? -13.081 -1.571 14.870 1.00 91.25 88 ARG A N 1
ATOM 625 C CA . ARG A 1 88 ? -12.579 -2.861 15.362 1.00 91.25 88 ARG A CA 1
ATOM 626 C C . ARG A 1 88 ? -13.649 -3.651 16.113 1.00 91.25 88 ARG A C 1
ATOM 628 O O . ARG A 1 88 ? -13.702 -4.864 15.959 1.00 91.25 88 ARG A O 1
ATOM 635 N N . ASP A 1 89 ? -14.485 -2.982 16.901 1.00 91.12 89 ASP A N 1
ATOM 636 C CA . ASP A 1 89 ? -15.511 -3.654 17.706 1.00 91.12 89 ASP A CA 1
ATOM 637 C C . ASP A 1 89 ? -16.646 -4.212 16.835 1.00 91.12 89 ASP A C 1
ATOM 639 O O . ASP A 1 89 ? -17.228 -5.244 17.161 1.00 91.12 89 ASP A O 1
ATOM 643 N N . LEU A 1 90 ? -16.942 -3.551 15.710 1.00 88.94 90 LEU A N 1
ATOM 644 C CA . LEU A 1 90 ? -17.947 -4.000 14.742 1.00 88.94 90 LEU A CA 1
ATOM 645 C C . LEU A 1 90 ? -17.442 -5.088 13.792 1.00 88.94 90 LEU A C 1
ATOM 647 O O . LEU A 1 90 ? -18.229 -5.929 13.364 1.00 88.94 90 LEU A O 1
ATOM 651 N N . ALA A 1 91 ? -16.155 -5.058 13.449 1.00 89.94 91 ALA A N 1
ATOM 652 C CA . ALA A 1 91 ? -15.511 -6.009 12.548 1.00 89.94 91 ALA A CA 1
ATOM 653 C C . ALA A 1 91 ? -14.296 -6.652 13.240 1.00 89.94 91 ALA A C 1
ATOM 655 O O . ALA A 1 91 ? -13.150 -6.348 12.890 1.00 89.94 91 ALA A O 1
ATOM 656 N N . PRO A 1 92 ? -14.513 -7.529 14.237 1.00 87.88 92 PRO A N 1
ATOM 657 C CA . PRO A 1 92 ? -13.428 -8.157 14.989 1.00 87.88 92 PRO A CA 1
ATOM 658 C C . PRO A 1 92 ? -12.506 -9.000 14.099 1.00 87.88 92 PRO A C 1
ATOM 660 O O . PRO A 1 92 ? -11.306 -9.080 14.347 1.00 87.88 92 PRO A O 1
ATOM 663 N N . GLU A 1 93 ? -13.013 -9.567 13.003 1.00 88.69 93 GLU A N 1
ATOM 664 C CA . GLU A 1 93 ? -12.197 -10.249 11.995 1.00 88.69 93 GLU A CA 1
ATOM 665 C C . GLU A 1 93 ? -11.144 -9.336 11.342 1.00 88.69 93 GLU A C 1
ATOM 667 O O . GLU A 1 93 ? -10.102 -9.818 10.897 1.00 88.69 93 GLU A O 1
ATOM 672 N N . ALA A 1 94 ? -11.372 -8.018 11.324 1.00 89.62 94 ALA A N 1
ATOM 673 C CA . ALA A 1 94 ? -10.441 -7.038 10.779 1.00 89.62 94 ALA A CA 1
ATOM 674 C C . ALA A 1 94 ? -9.297 -6.690 11.749 1.00 89.62 94 ALA A C 1
ATOM 676 O O . ALA A 1 94 ? -8.402 -5.929 11.385 1.00 89.62 94 ALA A O 1
ATOM 677 N N . GLU A 1 95 ? -9.260 -7.258 12.960 1.00 88.75 95 GLU A N 1
ATOM 678 C CA . GLU A 1 95 ? -8.152 -7.076 13.908 1.00 88.75 95 GLU A CA 1
ATOM 679 C C . GLU A 1 95 ? -6.792 -7.464 13.300 1.00 88.75 95 GLU A C 1
ATOM 681 O O . GLU A 1 95 ? -5.778 -6.808 13.551 1.00 88.75 95 GLU A O 1
ATOM 686 N N . PHE A 1 96 ? -6.777 -8.490 12.445 1.00 91.75 96 PHE A N 1
ATOM 687 C CA . PHE A 1 96 ? -5.569 -8.983 11.781 1.00 91.75 96 PHE A CA 1
ATOM 688 C C . PHE A 1 96 ? -5.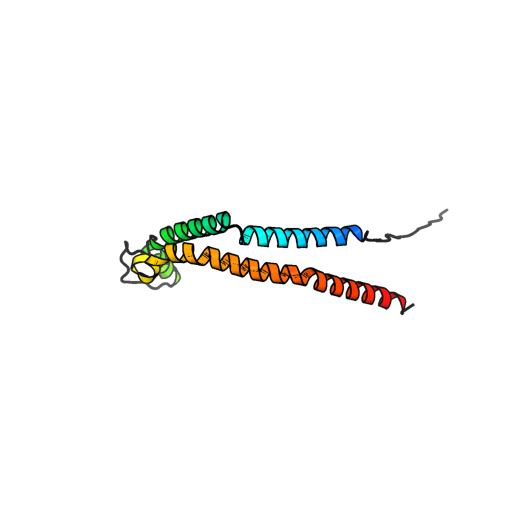199 -8.194 10.518 1.00 91.75 96 PHE A C 1
ATOM 690 O O . PHE A 1 96 ? -4.098 -8.366 9.992 1.00 91.75 96 PHE A O 1
ATOM 697 N N . LEU A 1 97 ? -6.048 -7.261 10.072 1.00 92.31 97 LEU A N 1
ATOM 698 C CA . LEU A 1 97 ? -5.859 -6.505 8.833 1.00 92.31 97 LEU A CA 1
ATOM 699 C C . LEU A 1 97 ? -4.482 -5.818 8.724 1.00 92.31 97 LEU A C 1
ATOM 701 O O . LEU A 1 97 ? -3.844 -5.954 7.680 1.00 92.31 97 LEU A O 1
ATOM 705 N N . PRO A 1 98 ? -3.934 -5.150 9.761 1.00 92.94 98 PRO A N 1
ATOM 706 C CA . PRO A 1 98 ? -2.598 -4.558 9.667 1.00 92.94 98 PRO A CA 1
ATOM 707 C C . PRO A 1 98 ? -1.492 -5.601 9.439 1.00 92.94 98 PRO A C 1
ATOM 709 O O . PRO A 1 98 ? -0.451 -5.303 8.855 1.00 92.94 98 PRO A O 1
ATOM 712 N N . GLN A 1 99 ? -1.667 -6.823 9.941 1.00 94.06 99 GLN A N 1
ATOM 713 C CA . GLN A 1 99 ? -0.698 -7.913 9.796 1.00 94.06 99 GLN A CA 1
ATOM 714 C C . GLN A 1 99 ? -0.821 -8.553 8.412 1.00 94.06 99 GLN A C 1
ATOM 716 O O . GLN A 1 99 ? 0.193 -8.808 7.760 1.00 94.06 99 GLN A O 1
ATOM 721 N N . ASP A 1 100 ? -2.052 -8.726 7.937 1.00 94.94 100 ASP A N 1
ATOM 722 C CA . ASP A 1 100 ? -2.343 -9.214 6.595 1.00 94.94 100 ASP A CA 1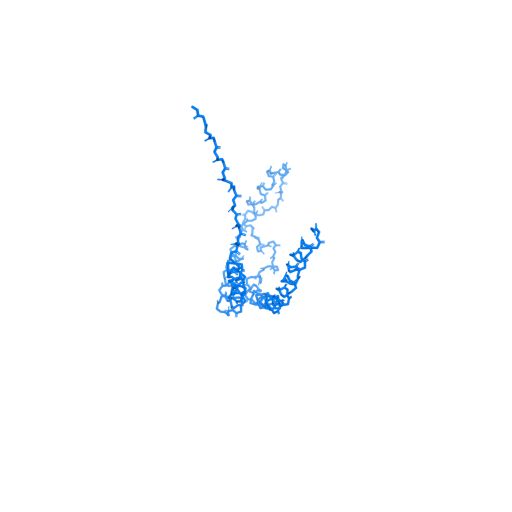
ATOM 723 C C . ASP A 1 100 ? -1.823 -8.242 5.530 1.00 94.94 100 ASP A C 1
ATOM 725 O O . ASP A 1 100 ? -1.133 -8.670 4.610 1.00 94.94 100 ASP A O 1
ATOM 729 N N . ILE A 1 101 ? -1.998 -6.929 5.713 1.00 95.44 101 ILE A N 1
ATOM 730 C CA . ILE A 1 101 ? -1.430 -5.895 4.832 1.00 95.44 101 ILE A CA 1
ATOM 731 C C . ILE A 1 101 ? 0.089 -6.048 4.704 1.00 95.44 101 ILE A C 1
ATOM 733 O O . ILE A 1 101 ? 0.610 -6.095 3.590 1.00 95.44 101 ILE A O 1
ATOM 737 N N . ARG A 1 102 ? 0.819 -6.178 5.821 1.00 94.88 102 ARG A N 1
ATOM 738 C CA . ARG A 1 102 ? 2.284 -6.357 5.781 1.00 94.88 102 ARG A CA 1
ATOM 739 C C . ARG A 1 102 ? 2.700 -7.619 5.027 1.00 94.88 102 ARG A C 1
ATOM 741 O O . ARG A 1 102 ? 3.760 -7.635 4.408 1.00 94.88 102 ARG A O 1
ATOM 748 N N . ARG A 1 103 ? 1.883 -8.674 5.080 1.00 95.88 103 ARG A N 1
ATOM 749 C CA . ARG A 1 103 ? 2.139 -9.947 4.395 1.00 95.88 103 ARG A CA 1
ATOM 750 C C . ARG A 1 103 ? 1.776 -9.896 2.911 1.00 95.88 103 ARG A C 1
ATOM 752 O O . ARG A 1 103 ? 2.457 -10.522 2.098 1.00 95.88 103 ARG A O 1
ATOM 759 N N . GLU A 1 104 ? 0.700 -9.204 2.563 1.00 96.69 104 GLU A N 1
ATOM 760 C CA . GLU A 1 104 ? 0.083 -9.271 1.239 1.00 96.69 104 GLU A CA 1
ATOM 761 C C . GLU A 1 104 ? 0.533 -8.159 0.298 1.00 96.69 104 GLU A C 1
ATOM 763 O O . GLU A 1 104 ? 0.656 -8.415 -0.900 1.00 96.69 104 GLU A O 1
ATOM 768 N N . VAL A 1 105 ? 0.849 -6.965 0.813 1.00 97.12 105 VAL A N 1
ATOM 769 C CA . VAL A 1 105 ? 1.321 -5.834 -0.006 1.00 97.12 105 VAL A CA 1
ATOM 770 C C . VAL A 1 105 ? 2.565 -6.195 -0.825 1.00 97.12 105 VAL A C 1
ATOM 772 O O . VAL A 1 105 ? 2.518 -5.995 -2.041 1.00 97.12 105 VAL A O 1
ATOM 775 N N . PRO A 1 106 ? 3.631 -6.797 -0.254 1.00 95.50 106 PRO A N 1
ATOM 776 C CA . PRO A 1 106 ? 4.788 -7.218 -1.046 1.00 95.50 106 PRO A CA 1
ATOM 777 C C . PRO A 1 106 ? 4.407 -8.174 -2.182 1.00 95.50 106 PRO A C 1
ATOM 779 O O . PRO A 1 106 ? 4.783 -7.970 -3.332 1.00 95.50 106 PRO A O 1
ATOM 782 N N . GLN A 1 107 ? 3.552 -9.160 -1.894 1.00 95.31 107 GLN A N 1
ATOM 783 C CA . GLN A 1 107 ? 3.111 -10.133 -2.896 1.00 95.31 107 GLN A CA 1
ATOM 784 C C . GLN A 1 107 ? 2.262 -9.489 -3.998 1.00 95.31 107 GLN A C 1
ATOM 786 O O . GLN A 1 107 ? 2.335 -9.885 -5.159 1.00 95.31 107 GLN A O 1
ATOM 791 N N . ALA A 1 108 ? 1.409 -8.525 -3.649 1.00 96.69 108 ALA A N 1
ATOM 792 C CA . ALA A 1 108 ? 0.614 -7.783 -4.618 1.00 96.69 108 ALA A CA 1
ATOM 793 C C . ALA A 1 108 ? 1.512 -6.950 -5.542 1.00 96.69 108 ALA A C 1
ATOM 795 O O . ALA A 1 108 ? 1.321 -6.969 -6.759 1.00 96.69 108 ALA A O 1
ATOM 796 N N . MET A 1 109 ? 2.523 -6.285 -4.981 1.00 96.56 109 MET A N 1
ATOM 797 C CA . MET A 1 109 ? 3.505 -5.517 -5.744 1.00 96.56 109 MET A CA 1
ATOM 798 C C . MET A 1 109 ? 4.364 -6.412 -6.644 1.00 96.56 109 MET A C 1
ATOM 800 O O . MET A 1 109 ? 4.562 -6.071 -7.808 1.00 96.56 109 MET A O 1
ATOM 804 N N . ASP A 1 110 ? 4.774 -7.595 -6.181 1.00 95.19 110 ASP A N 1
ATOM 805 C CA . ASP A 1 110 ? 5.491 -8.577 -7.005 1.00 95.19 110 ASP A CA 1
ATOM 806 C C . ASP A 1 110 ? 4.654 -9.065 -8.192 1.00 95.19 110 ASP A C 1
ATOM 808 O O . ASP A 1 110 ? 5.144 -9.141 -9.323 1.00 95.19 110 ASP A O 1
ATOM 812 N N . ARG A 1 111 ? 3.368 -9.369 -7.964 1.00 96.75 111 ARG A N 1
ATOM 813 C CA . ARG A 1 111 ? 2.441 -9.754 -9.043 1.00 96.75 111 ARG A CA 1
ATOM 814 C C . ARG A 1 111 ? 2.296 -8.626 -10.060 1.00 96.75 111 ARG A C 1
ATOM 816 O O . ARG A 1 111 ? 2.375 -8.877 -11.262 1.00 96.75 111 ARG A O 1
ATOM 823 N N . MET A 1 112 ? 2.141 -7.392 -9.583 1.00 95.00 112 MET A N 1
ATOM 824 C CA . MET A 1 112 ? 2.054 -6.208 -10.436 1.00 95.00 112 MET A CA 1
ATOM 825 C C . MET A 1 112 ? 3.337 -6.009 -11.248 1.00 95.00 112 MET A C 1
ATOM 827 O O . MET A 1 112 ? 3.266 -5.816 -12.457 1.00 95.00 112 MET A O 1
ATOM 831 N N . ALA A 1 113 ? 4.510 -6.156 -10.628 1.00 94.12 113 ALA A N 1
ATOM 832 C CA . ALA A 1 113 ? 5.790 -6.104 -11.323 1.00 94.12 113 ALA A CA 1
ATOM 8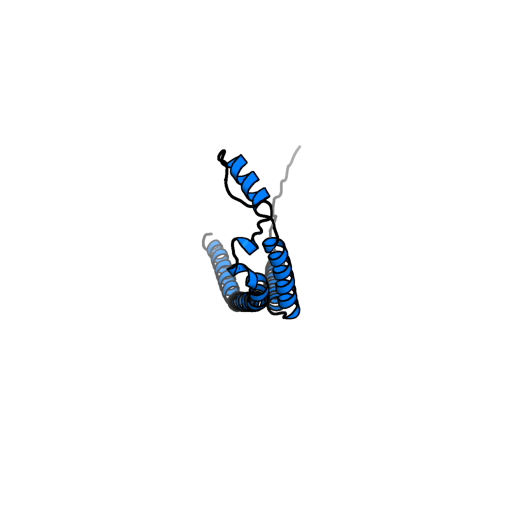33 C C . ALA A 1 113 ? 5.925 -7.201 -12.386 1.00 94.12 113 ALA A C 1
ATOM 835 O O . ALA A 1 113 ? 6.488 -6.966 -13.452 1.00 94.12 113 ALA A O 1
ATOM 836 N N . GLY A 1 114 ? 5.417 -8.405 -12.111 1.00 93.81 114 GLY A N 1
ATOM 837 C CA . GLY A 1 114 ? 5.358 -9.498 -13.079 1.00 93.81 114 GLY A CA 1
ATOM 838 C C . GLY A 1 114 ? 4.516 -9.142 -14.303 1.00 93.81 114 GLY A C 1
ATOM 839 O O . GLY A 1 114 ? 4.982 -9.305 -15.429 1.00 93.81 114 GLY A O 1
ATOM 840 N N . MET A 1 115 ? 3.313 -8.602 -14.091 1.00 93.25 115 MET A N 1
ATOM 841 C CA . MET A 1 115 ? 2.426 -8.160 -15.174 1.00 93.25 115 MET A CA 1
ATOM 842 C C . MET A 1 115 ? 3.040 -7.011 -15.980 1.00 93.25 115 MET A C 1
ATOM 844 O O . MET A 1 115 ? 3.095 -7.089 -17.205 1.00 93.25 115 MET A O 1
ATOM 848 N N . SER A 1 116 ? 3.563 -5.984 -15.307 1.00 90.69 116 SER A N 1
ATOM 849 C CA . SER A 1 116 ? 4.231 -4.849 -15.953 1.00 90.69 116 SER A CA 1
ATOM 850 C C . SER A 1 116 ? 5.494 -5.273 -16.702 1.00 90.69 116 SER A C 1
ATOM 852 O O . SER A 1 116 ? 5.741 -4.798 -17.805 1.00 90.69 116 SER A O 1
ATOM 854 N N . GLY A 1 117 ? 6.260 -6.225 -16.166 1.00 90.00 117 GLY A N 1
ATOM 855 C CA . GLY A 1 117 ? 7.403 -6.815 -16.863 1.00 90.00 117 GLY A CA 1
ATOM 856 C C . GLY A 1 117 ? 6.992 -7.590 -18.118 1.00 90.00 117 GLY A C 1
ATOM 857 O O . GLY A 1 117 ? 7.659 -7.491 -19.144 1.00 90.00 117 GLY A O 1
ATOM 858 N N . ALA A 1 118 ? 5.871 -8.317 -18.071 1.00 90.56 118 ALA A N 1
ATOM 859 C CA . ALA A 1 118 ? 5.306 -8.982 -19.246 1.00 90.56 118 ALA A CA 1
ATOM 860 C C . ALA A 1 118 ? 4.856 -7.972 -20.313 1.00 90.56 118 ALA A C 1
ATOM 862 O O . ALA A 1 118 ? 5.139 -8.168 -21.493 1.00 90.56 118 ALA A O 1
ATOM 863 N N . LEU A 1 119 ? 4.204 -6.877 -19.910 1.00 88.75 119 LEU A N 1
ATOM 864 C CA . LEU A 1 119 ? 3.856 -5.778 -20.814 1.00 88.75 119 LEU A CA 1
ATOM 865 C C . LEU A 1 119 ? 5.111 -5.170 -21.447 1.00 88.75 119 LEU A C 1
ATOM 867 O O . LEU A 1 119 ? 5.167 -5.046 -22.668 1.00 88.75 119 LEU A O 1
ATOM 871 N N . ALA A 1 120 ? 6.138 -4.883 -20.643 1.00 87.06 120 ALA A N 1
ATOM 872 C CA . ALA A 1 120 ? 7.409 -4.346 -21.120 1.00 87.06 120 ALA A CA 1
ATOM 873 C C . ALA A 1 120 ? 8.089 -5.272 -22.143 1.00 87.06 120 ALA A C 1
ATOM 875 O O . ALA A 1 120 ? 8.614 -4.805 -23.149 1.00 87.06 120 ALA A O 1
ATOM 876 N N . ALA A 1 121 ? 8.015 -6.590 -21.944 1.00 88.81 121 ALA A N 1
ATOM 877 C CA . ALA A 1 121 ? 8.546 -7.567 -22.893 1.00 88.81 121 ALA A CA 1
ATOM 878 C C . ALA A 1 121 ? 7.785 -7.599 -24.233 1.00 88.81 121 ALA A C 1
ATOM 880 O O . ALA A 1 121 ? 8.353 -8.006 -25.246 1.00 88.81 121 ALA A O 1
ATOM 881 N N . MET A 1 122 ? 6.517 -7.174 -24.257 1.00 89.00 122 MET A N 1
ATOM 882 C CA . MET A 1 122 ? 5.707 -7.098 -25.479 1.00 89.00 122 MET A CA 1
ATOM 883 C C . MET A 1 122 ? 5.860 -5.767 -26.228 1.00 89.00 122 MET A C 1
ATOM 885 O O . MET A 1 122 ? 5.559 -5.722 -27.422 1.00 89.00 122 MET A O 1
ATOM 889 N N . LEU A 1 123 ? 6.348 -4.703 -25.577 1.00 86.50 123 LEU A N 1
ATOM 890 C CA . LEU A 1 123 ? 6.501 -3.372 -26.186 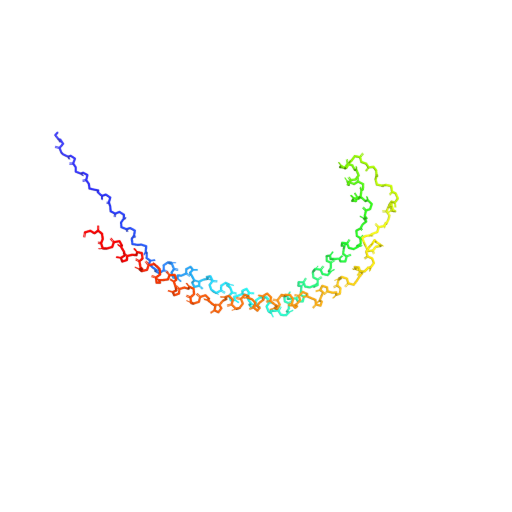1.00 86.50 123 LEU A CA 1
ATOM 891 C C . LEU A 1 123 ? 7.272 -3.370 -27.515 1.00 86.50 123 LEU A C 1
ATOM 893 O O . LEU A 1 123 ? 6.786 -2.727 -28.447 1.00 86.50 123 LEU A O 1
ATOM 897 N N . PRO A 1 124 ? 8.395 -4.103 -27.686 1.00 85.19 124 PRO A N 1
ATOM 898 C CA . PRO A 1 124 ? 9.120 -4.102 -28.956 1.00 85.19 124 PRO A CA 1
ATOM 899 C C . PRO A 1 124 ? 8.266 -4.610 -30.123 1.00 85.19 124 PRO A C 1
ATOM 901 O O . PRO A 1 124 ? 8.223 -3.986 -31.177 1.00 85.19 124 PRO A O 1
ATOM 904 N N . ALA A 1 125 ? 7.507 -5.690 -29.914 1.00 88.06 125 ALA A N 1
ATOM 905 C CA . ALA A 1 125 ? 6.627 -6.240 -30.943 1.00 88.06 125 ALA A CA 1
ATOM 906 C C . ALA A 1 125 ? 5.460 -5.291 -31.270 1.00 88.06 125 ALA A C 1
ATOM 908 O O . ALA A 1 125 ? 5.083 -5.138 -32.432 1.00 88.06 125 ALA A O 1
ATOM 909 N N . LEU A 1 126 ? 4.907 -4.619 -30.253 1.00 86.62 126 LEU A N 1
ATOM 910 C CA . LEU A 1 126 ? 3.875 -3.597 -30.446 1.00 86.62 126 LEU A CA 1
ATOM 911 C C . LEU A 1 126 ? 4.413 -2.399 -31.239 1.00 86.62 126 LEU A C 1
ATOM 913 O O . LEU A 1 126 ? 3.719 -1.873 -32.109 1.00 86.62 126 LEU A O 1
ATOM 917 N N . ARG A 1 127 ? 5.664 -2.003 -30.984 1.00 81.94 127 ARG A N 1
ATOM 918 C CA . ARG A 1 127 ? 6.361 -0.941 -31.714 1.00 81.94 127 ARG A CA 1
ATOM 919 C C . ARG A 1 127 ? 6.606 -1.318 -33.171 1.00 81.94 127 ARG A C 1
ATOM 921 O O . ARG A 1 127 ? 6.328 -0.507 -34.051 1.00 81.94 127 ARG A O 1
ATOM 928 N N . ASP A 1 128 ? 7.077 -2.532 -33.434 1.00 87.12 128 ASP A N 1
ATOM 929 C CA . ASP A 1 128 ? 7.314 -3.010 -34.799 1.00 87.12 128 ASP A CA 1
ATOM 930 C C . ASP A 1 128 ? 6.013 -3.046 -35.610 1.00 87.12 128 ASP A C 1
ATOM 932 O O . ASP A 1 128 ? 5.989 -2.652 -36.777 1.00 87.12 128 ASP A O 1
ATOM 936 N N . MET A 1 129 ? 4.910 -3.456 -34.980 1.00 86.81 129 MET A N 1
ATOM 937 C CA . MET A 1 129 ? 3.581 -3.429 -35.589 1.00 86.81 129 MET A CA 1
ATOM 938 C C . MET A 1 129 ? 3.110 -1.995 -35.880 1.00 86.81 129 MET A C 1
ATOM 940 O O . MET A 1 129 ? 2.593 -1.726 -36.966 1.00 86.81 129 MET A O 1
ATOM 944 N N . ALA A 1 130 ? 3.318 -1.061 -34.947 1.00 85.06 130 ALA A N 1
ATOM 945 C CA . ALA A 1 130 ? 2.978 0.348 -35.140 1.00 85.06 130 ALA A CA 1
ATOM 946 C C . ALA A 1 130 ? 3.795 0.989 -36.275 1.00 85.06 130 ALA A C 1
ATOM 948 O O . ALA A 1 130 ? 3.241 1.728 -37.088 1.00 85.06 130 ALA A O 1
ATOM 949 N N . ALA A 1 131 ? 5.088 0.663 -36.376 1.00 85.62 131 ALA A N 1
ATOM 950 C CA . ALA A 1 131 ? 5.951 1.131 -37.458 1.00 85.62 131 ALA A CA 1
ATOM 951 C C . ALA A 1 131 ? 5.470 0.627 -38.830 1.00 85.62 131 ALA A C 1
ATOM 953 O O . ALA A 1 131 ? 5.369 1.418 -39.764 1.00 85.62 131 ALA A O 1
ATOM 954 N N . GLN A 1 132 ? 5.098 -0.655 -38.933 1.00 83.06 132 GLN A N 1
ATOM 955 C CA . GLN A 1 132 ? 4.549 -1.244 -40.163 1.00 83.06 132 GLN A CA 1
ATOM 956 C C . GLN A 1 132 ? 3.214 -0.611 -40.584 1.00 83.06 132 GLN A C 1
ATOM 958 O O . GLN A 1 132 ? 2.975 -0.386 -41.772 1.00 83.06 132 GLN A O 1
ATOM 963 N N . MET A 1 133 ? 2.339 -0.295 -39.623 1.00 82.81 133 MET A N 1
ATOM 964 C CA . MET A 1 133 ? 1.108 0.455 -39.894 1.00 82.81 133 MET A CA 1
ATOM 965 C C . MET A 1 133 ? 1.402 1.870 -40.397 1.00 82.81 133 MET A C 1
ATOM 967 O O . MET A 1 133 ? 0.759 2.317 -41.344 1.00 82.81 133 MET A O 1
ATOM 971 N N . GLY A 1 134 ? 2.381 2.555 -39.797 1.00 77.00 134 GLY A N 1
ATOM 972 C CA . GLY A 1 134 ? 2.806 3.889 -40.222 1.00 77.00 134 GLY A CA 1
ATOM 973 C C . GLY A 1 134 ? 3.262 3.910 -41.680 1.00 77.00 134 GLY A C 1
ATOM 974 O O . GLY A 1 134 ? 2.743 4.695 -42.470 1.00 77.00 134 GLY A O 1
ATOM 975 N N . THR A 1 135 ? 4.145 2.984 -42.063 1.00 80.19 135 THR A N 1
ATOM 976 C CA . THR A 1 135 ? 4.642 2.891 -43.445 1.00 80.19 135 THR A CA 1
ATOM 977 C C . THR A 1 135 ? 3.538 2.557 -44.448 1.00 80.19 135 THR A C 1
ATOM 979 O O . THR A 1 135 ? 3.508 3.123 -45.533 1.00 80.19 135 THR A O 1
ATOM 982 N N . ALA A 1 136 ? 2.587 1.686 -44.090 1.00 73.50 136 ALA A N 1
ATOM 983 C CA . ALA A 1 136 ? 1.482 1.320 -44.981 1.00 73.50 136 ALA A CA 1
ATOM 984 C C . ALA A 1 136 ? 0.526 2.494 -45.271 1.00 73.50 136 ALA A C 1
ATOM 986 O O . ALA A 1 136 ? -0.023 2.592 -46.369 1.00 73.50 136 ALA A O 1
ATOM 987 N N . ILE A 1 137 ? 0.325 3.382 -44.294 1.00 73.56 137 ILE A N 1
ATOM 988 C CA . ILE A 1 137 ? -0.477 4.601 -44.459 1.00 73.56 137 ILE A CA 1
ATOM 989 C C . ILE A 1 137 ? 0.260 5.607 -45.350 1.00 73.56 137 ILE A C 1
ATOM 991 O O . ILE A 1 137 ? -0.358 6.223 -46.214 1.00 73.56 137 ILE A O 1
ATOM 995 N N . GLU A 1 138 ? 1.573 5.741 -45.166 1.00 70.88 138 GLU A N 1
ATOM 996 C CA . GLU A 1 138 ? 2.416 6.657 -45.937 1.00 70.88 138 GLU A CA 1
ATOM 997 C C . GLU A 1 138 ? 2.521 6.223 -47.412 1.00 70.88 138 GLU A C 1
ATOM 999 O O . GLU A 1 138 ? 2.301 7.036 -48.305 1.00 70.88 138 GLU A O 1
ATOM 1004 N N . ASP A 1 139 ? 2.728 4.930 -47.683 1.00 69.50 139 ASP A N 1
ATOM 1005 C CA . ASP A 1 139 ? 2.799 4.374 -49.044 1.00 69.50 139 ASP A CA 1
ATOM 1006 C C . ASP A 1 139 ? 1.441 4.379 -49.773 1.00 69.50 139 ASP A C 1
ATOM 1008 O O . ASP A 1 139 ? 1.380 4.546 -50.996 1.00 69.50 139 ASP A O 1
ATOM 1012 N N . GLY A 1 140 ? 0.333 4.230 -49.039 1.00 58.88 140 GLY A N 1
ATOM 1013 C CA . GLY A 1 140 ? -1.021 4.305 -49.596 1.00 58.88 140 GLY A CA 1
ATOM 1014 C C . GLY A 1 140 ? -1.349 5.674 -50.203 1.00 58.88 140 GLY A C 1
ATOM 1015 O O . GLY A 1 140 ? -2.032 5.739 -51.230 1.00 58.88 140 GLY A O 1
ATOM 1016 N N . ASP A 1 141 ? -0.799 6.749 -49.631 1.00 55.19 141 ASP A N 1
ATOM 1017 C CA . ASP A 1 141 ? -0.987 8.135 -50.082 1.00 55.19 141 ASP A CA 1
ATOM 1018 C C . ASP A 1 141 ? -0.189 8.456 -51.370 1.00 55.19 141 ASP A C 1
ATOM 1020 O O . ASP A 1 141 ? -0.551 9.351 -52.137 1.00 55.19 141 ASP A O 1
ATOM 1024 N N . TYR A 1 142 ? 0.845 7.664 -51.695 1.00 52.19 142 TYR A N 1
ATOM 1025 C CA . TYR A 1 142 ? 1.609 7.792 -52.947 1.00 52.19 142 TYR A CA 1
ATOM 1026 C C . TYR A 1 142 ? 0.971 7.085 -54.157 1.00 52.19 142 TYR A C 1
ATOM 1028 O O . TYR A 1 142 ? 1.378 7.358 -55.286 1.00 52.19 142 TYR A O 1
ATOM 1036 N N . SER A 1 143 ? -0.036 6.218 -53.973 1.00 50.31 143 SER A N 1
ATOM 1037 C CA . SER A 1 143 ? -0.678 5.489 -55.090 1.00 50.31 143 SER A CA 1
ATOM 1038 C C . SER A 1 143 ? -1.911 6.179 -55.701 1.00 50.31 143 SER A C 1
ATOM 1040 O O . SER A 1 143 ? -2.456 5.691 -56.690 1.00 50.31 143 SER A O 1
ATOM 1042 N N . VAL A 1 144 ? -2.348 7.321 -55.149 1.00 51.88 144 VAL A N 1
ATOM 1043 C CA . VAL A 1 144 ? -3.580 8.037 -55.556 1.00 51.88 144 VAL A CA 1
ATOM 1044 C C . VAL A 1 144 ? -3.284 9.358 -56.299 1.00 51.88 144 VAL A C 1
ATOM 1046 O O . VAL A 1 144 ? -4.106 10.273 -56.309 1.00 51.88 144 VAL A O 1
ATOM 1049 N N . ARG A 1 145 ? -2.125 9.496 -56.958 1.00 40.31 145 ARG A N 1
ATOM 1050 C CA . ARG A 1 145 ? -1.816 10.663 -57.813 1.00 40.31 145 ARG A CA 1
ATOM 1051 C C . ARG A 1 145 ? -1.510 10.279 -59.250 1.00 40.31 145 ARG A C 1
ATOM 1053 O O . ARG A 1 145 ? -0.790 9.280 -59.453 1.00 40.31 145 ARG A O 1
#

Radius of gyration: 29.7 Å; chains: 1; bounding box: 48×61×82 Å